Protein AF-A0AAV3YQA4-F1 (afdb_monomer_lite)

InterPro domains:
  IPR012337 Ribonuclease H-like superfamily [SSF53098] (2-49)
  IPR036397 Ribonuclease H superfamily [G3DSA:3.30.420.10] (1-86)

Organism: NCBI:txid259542

Foldseek 3Di:
DLCVVCVVPVVVSVVCVVVVVVCQQQDQDQQQSHRVVCLVFVDHDCDPVNVVVCVVVVPPPDDDPPVVVVVVVNSVVSNVVSVVSSVVSNVVVVVVVCVVPDDPVVVVVVVVVVPD

Radius of gyration: 22.07 Å; chains: 1; bounding box: 61×38×50 Å

Structure (mmCIF, N/CA/C/O backbone):
data_AF-A0AAV3YQA4-F1
#
_entry.id   AF-A0AAV3YQA4-F1
#
loop_
_atom_site.group_PDB
_atom_site.id
_atom_site.type_symbol
_atom_site.label_atom_id
_atom_site.label_alt_id
_atom_site.label_comp_id
_atom_site.label_asym_id
_atom_site.label_entity_id
_atom_site.label_seq_id
_atom_site.pdbx_PDB_ins_code
_atom_site.Cartn_x
_atom_site.Cartn_y
_atom_site.Cartn_z
_atom_site.occupancy
_atom_site.B_iso_or_equiv
_atom_site.auth_seq_id
_atom_site.auth_comp_id
_atom_site.auth_asym_id
_atom_site.auth_atom_id
_atom_site.pdbx_PDB_model_num
ATOM 1 N N . MET A 1 1 ? 0.514 -6.108 -15.689 1.00 77.94 1 MET A N 1
ATOM 2 C CA . MET A 1 1 ? 1.389 -4.950 -15.401 1.00 77.94 1 MET A CA 1
ATOM 3 C C . MET A 1 1 ? 2.731 -5.053 -16.115 1.00 77.94 1 MET A C 1
ATOM 5 O O . MET A 1 1 ? 3.011 -4.178 -16.916 1.00 77.94 1 MET A O 1
ATOM 9 N N . ILE A 1 2 ? 3.492 -6.141 -15.930 1.00 83.44 2 ILE A N 1
ATOM 10 C CA . ILE A 1 2 ? 4.779 -6.374 -16.622 1.00 83.44 2 ILE A CA 1
ATOM 11 C C . ILE A 1 2 ? 4.663 -6.232 -18.141 1.00 83.44 2 ILE A C 1
ATOM 13 O O . ILE A 1 2 ? 5.368 -5.417 -18.707 1.00 83.44 2 ILE A O 1
ATOM 17 N N . ARG A 1 3 ? 3.689 -6.900 -18.776 1.00 81.31 3 ARG A N 1
ATOM 18 C CA . ARG A 1 3 ? 3.442 -6.781 -20.227 1.00 81.31 3 ARG A CA 1
ATOM 19 C C . ARG A 1 3 ? 3.268 -5.336 -20.719 1.00 81.31 3 ARG A C 1
ATOM 21 O O . ARG A 1 3 ? 3.629 -5.041 -21.846 1.00 81.31 3 ARG A O 1
ATOM 28 N N . LYS A 1 4 ? 2.688 -4.451 -19.896 1.00 83.31 4 LYS A N 1
ATOM 29 C CA . LYS A 1 4 ? 2.540 -3.027 -20.243 1.00 83.31 4 LYS A CA 1
ATOM 30 C C . LYS A 1 4 ? 3.859 -2.266 -20.075 1.00 83.31 4 LYS A C 1
ATOM 32 O O . LYS A 1 4 ? 4.141 -1.390 -20.873 1.00 83.31 4 LYS A O 1
ATOM 37 N N . LEU A 1 5 ? 4.648 -2.602 -19.053 1.00 81.19 5 LEU A N 1
ATOM 38 C CA . LEU A 1 5 ? 5.939 -1.965 -18.761 1.00 81.19 5 LEU A CA 1
ATOM 39 C C . LEU A 1 5 ? 7.049 -2.407 -19.723 1.00 81.19 5 LEU A C 1
ATOM 41 O O . LEU A 1 5 ? 7.915 -1.616 -20.059 1.00 81.19 5 LEU A O 1
ATOM 45 N N . SER A 1 6 ? 7.010 -3.653 -20.189 1.00 82.25 6 SER A N 1
ATOM 46 C CA . SER A 1 6 ? 7.985 -4.225 -21.120 1.00 82.25 6 SER A CA 1
ATOM 47 C C . SER A 1 6 ? 7.556 -4.089 -22.586 1.00 82.25 6 SER A C 1
ATOM 49 O O . SER A 1 6 ? 7.984 -4.886 -23.414 1.00 82.25 6 SER A O 1
ATOM 51 N N . HIS A 1 7 ? 6.651 -3.158 -22.907 1.00 82.88 7 HIS A N 1
ATOM 52 C CA . HIS A 1 7 ? 6.128 -2.999 -24.268 1.00 82.88 7 HIS A CA 1
ATOM 53 C C . HIS A 1 7 ? 7.214 -2.533 -25.249 1.00 82.88 7 HIS A C 1
ATOM 55 O O . HIS A 1 7 ? 7.269 -3.019 -26.372 1.00 82.88 7 HIS A O 1
ATOM 61 N N . GLU A 1 8 ? 8.094 -1.629 -24.809 1.00 80.50 8 GLU A N 1
ATOM 62 C CA . GLU A 1 8 ? 9.207 -1.102 -25.614 1.00 80.50 8 GLU A CA 1
ATOM 63 C C . GLU A 1 8 ? 10.401 -2.071 -25.669 1.00 80.50 8 GLU A C 1
ATOM 65 O O . GLU A 1 8 ? 11.026 -2.215 -26.714 1.00 80.50 8 GLU A O 1
ATOM 70 N N . SER A 1 9 ? 10.660 -2.799 -24.574 1.00 81.44 9 SER A N 1
ATOM 71 C CA . SER A 1 9 ? 11.772 -3.756 -24.458 1.00 81.44 9 SER A CA 1
ATOM 72 C C . SER A 1 9 ? 11.309 -5.087 -23.844 1.00 81.44 9 SER A C 1
ATOM 74 O O . SER A 1 9 ? 11.509 -5.326 -22.647 1.00 81.44 9 SER A O 1
ATOM 76 N N . PRO A 1 10 ? 10.682 -5.984 -24.630 1.00 78.56 10 PRO A N 1
ATOM 77 C CA . PRO A 1 10 ? 10.118 -7.233 -24.113 1.00 78.56 10 PRO A CA 1
ATOM 78 C C . PRO A 1 10 ? 11.175 -8.242 -23.642 1.00 78.56 10 PRO A C 1
ATOM 80 O O . PRO A 1 10 ? 10.920 -9.007 -22.713 1.00 78.56 10 PRO A O 1
ATOM 83 N N . THR A 1 11 ? 12.378 -8.218 -24.217 1.00 85.25 11 THR A N 1
ATOM 84 C CA . THR A 1 11 ? 13.529 -9.038 -23.794 1.00 85.25 11 THR A CA 1
ATOM 85 C C . THR A 1 11 ? 14.080 -8.637 -22.424 1.00 85.25 11 THR A C 1
ATOM 87 O O . THR A 1 11 ? 14.622 -9.482 -21.716 1.00 85.25 11 THR A O 1
ATOM 90 N N . GLU A 1 12 ? 13.880 -7.387 -21.996 1.00 86.25 12 GLU A N 1
ATOM 91 C CA . GLU A 1 12 ? 14.359 -6.862 -20.708 1.00 86.25 12 GLU A CA 1
ATOM 92 C C . GLU A 1 12 ? 13.277 -6.845 -19.616 1.00 86.25 12 GLU A C 1
ATOM 94 O O . GLU A 1 12 ? 13.381 -6.113 -18.629 1.00 86.25 12 GLU A O 1
ATOM 99 N N . TRP A 1 13 ? 12.228 -7.665 -19.746 1.00 85.00 13 TRP A N 1
ATOM 100 C CA . TRP A 1 13 ? 11.109 -7.703 -18.795 1.00 85.00 13 TRP A CA 1
ATOM 101 C C . TRP A 1 13 ? 11.555 -7.863 -17.328 1.00 85.00 13 TRP A C 1
ATOM 103 O O . TRP A 1 13 ? 10.953 -7.268 -16.430 1.00 85.00 13 TRP A O 1
ATOM 113 N N . ASN A 1 14 ? 12.648 -8.603 -17.101 1.00 85.19 14 ASN A N 1
ATOM 114 C CA . ASN A 1 14 ? 13.285 -8.829 -15.799 1.00 85.19 14 ASN A CA 1
ATOM 115 C C . ASN A 1 14 ? 13.576 -7.520 -15.050 1.00 85.19 14 ASN A C 1
ATOM 117 O O . ASN A 1 14 ? 13.386 -7.432 -13.836 1.00 85.19 14 ASN A O 1
ATOM 121 N N . ARG A 1 15 ? 13.988 -6.476 -15.777 1.00 85.75 15 ARG A N 1
ATOM 122 C CA . ARG A 1 15 ? 14.357 -5.171 -15.216 1.00 85.75 15 ARG A CA 1
ATOM 123 C C . ARG A 1 15 ? 13.157 -4.425 -14.634 1.00 85.75 15 ARG A C 1
ATOM 125 O O . ARG A 1 15 ? 13.305 -3.645 -13.696 1.00 85.75 15 ARG A O 1
ATOM 132 N N . PHE A 1 16 ? 11.961 -4.696 -15.149 1.00 84.44 16 PHE A N 1
ATOM 133 C CA . PHE A 1 16 ? 10.720 -4.071 -14.695 1.00 84.44 16 PHE A CA 1
ATOM 134 C C . PHE A 1 16 ? 10.053 -4.833 -13.544 1.00 84.44 16 PHE A C 1
ATOM 136 O O . PHE A 1 16 ? 9.136 -4.300 -12.916 1.00 84.44 16 PHE A O 1
ATOM 143 N N . VAL A 1 17 ? 10.510 -6.051 -13.223 1.00 86.62 17 VAL A N 1
ATOM 144 C CA . VAL A 1 17 ? 9.950 -6.873 -12.136 1.00 86.62 17 VAL A CA 1
ATOM 145 C C . VAL A 1 17 ? 9.996 -6.161 -10.780 1.00 86.62 17 VAL A C 1
ATOM 147 O O . VAL A 1 17 ? 8.950 -6.104 -10.128 1.00 86.62 17 VAL A O 1
ATOM 150 N N . PRO A 1 18 ? 11.120 -5.557 -10.343 1.00 84.75 18 PRO A N 1
ATOM 151 C CA . PRO A 1 18 ? 11.168 -4.872 -9.052 1.00 84.75 18 PRO A CA 1
ATOM 152 C C . PRO A 1 18 ? 10.207 -3.680 -8.982 1.00 84.75 18 PRO A C 1
ATOM 154 O O . PRO A 1 18 ? 9.470 -3.538 -8.005 1.00 84.75 18 PRO A O 1
ATOM 157 N N . ALA A 1 19 ? 10.155 -2.865 -10.040 1.00 81.62 19 ALA A N 1
ATOM 158 C CA . ALA A 1 19 ? 9.257 -1.714 -10.127 1.00 81.62 19 ALA A CA 1
ATOM 159 C C . ALA A 1 19 ? 7.784 -2.146 -10.118 1.00 81.62 19 ALA A C 1
ATOM 161 O O . ALA A 1 19 ? 6.952 -1.559 -9.423 1.00 81.62 19 ALA A O 1
ATOM 162 N N . ALA A 1 20 ? 7.464 -3.222 -10.835 1.00 85.31 20 ALA A N 1
ATOM 163 C CA . ALA A 1 20 ? 6.119 -3.762 -10.868 1.00 85.31 20 ALA A CA 1
ATOM 164 C C . ALA A 1 20 ? 5.696 -4.356 -9.519 1.00 85.31 20 ALA A C 1
ATOM 166 O O . ALA A 1 20 ? 4.590 -4.107 -9.045 1.00 85.31 20 ALA A O 1
ATOM 167 N N . LEU A 1 21 ? 6.576 -5.108 -8.862 1.00 86.38 21 LEU A N 1
ATOM 168 C CA . LEU A 1 21 ? 6.308 -5.630 -7.525 1.00 86.38 21 LEU A CA 1
ATOM 169 C C . LEU A 1 21 ? 6.121 -4.504 -6.507 1.00 86.38 21 LEU A C 1
ATOM 171 O O . LEU A 1 21 ? 5.249 -4.601 -5.645 1.00 86.38 21 LEU A O 1
ATOM 175 N N . PHE A 1 22 ? 6.911 -3.434 -6.608 1.00 83.06 22 PHE A N 1
ATOM 176 C CA . PHE A 1 22 ? 6.762 -2.260 -5.755 1.00 83.06 22 PHE A CA 1
ATOM 177 C C . PHE A 1 22 ? 5.394 -1.600 -5.946 1.00 83.06 22 PHE A C 1
ATOM 179 O O . PHE A 1 22 ? 4.667 -1.409 -4.973 1.00 83.06 22 PHE A O 1
ATOM 186 N N . ALA A 1 23 ? 5.005 -1.309 -7.188 1.00 83.50 23 ALA A N 1
ATOM 187 C CA . ALA A 1 23 ? 3.701 -0.719 -7.477 1.00 83.50 23 ALA A CA 1
ATOM 188 C C . ALA A 1 23 ? 2.548 -1.627 -7.015 1.00 83.50 23 ALA A C 1
ATOM 190 O O . ALA A 1 23 ? 1.641 -1.153 -6.336 1.00 83.50 23 ALA A O 1
ATOM 191 N N . TYR A 1 24 ? 2.628 -2.937 -7.268 1.00 85.12 24 TYR A N 1
ATOM 192 C CA . TYR A 1 24 ? 1.614 -3.897 -6.822 1.00 85.12 24 TYR A CA 1
ATOM 193 C C . TYR A 1 24 ? 1.475 -3.936 -5.295 1.00 85.12 24 TYR A C 1
ATOM 195 O O . TYR A 1 24 ? 0.369 -3.927 -4.764 1.00 85.12 24 TYR A O 1
ATOM 203 N N . ARG A 1 25 ? 2.596 -3.942 -4.567 1.00 85.00 25 ARG A N 1
ATOM 204 C CA . ARG A 1 25 ? 2.582 -3.970 -3.098 1.00 85.00 25 ARG A CA 1
ATOM 205 C C . ARG A 1 25 ? 2.064 -2.672 -2.491 1.00 85.00 25 ARG A C 1
ATOM 207 O O . ARG A 1 25 ? 1.540 -2.715 -1.383 1.00 85.00 25 ARG A O 1
ATOM 214 N N . ASN A 1 26 ? 2.189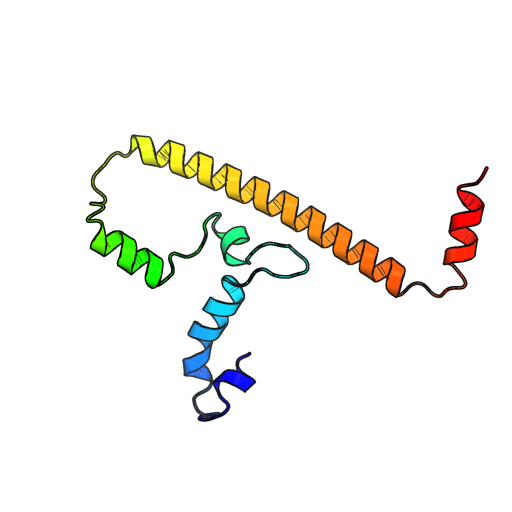 -1.546 -3.185 1.00 80.88 26 ASN A N 1
ATOM 215 C CA . ASN A 1 26 ? 1.784 -0.230 -2.684 1.00 80.88 26 ASN A CA 1
ATOM 216 C C . ASN A 1 26 ? 0.386 0.200 -3.118 1.00 80.88 26 ASN A C 1
ATOM 218 O O . ASN A 1 26 ? -0.195 1.088 -2.498 1.00 80.88 26 ASN A O 1
ATOM 222 N N . GLN A 1 27 ? -0.167 -0.423 -4.153 1.00 83.88 27 GLN A N 1
ATOM 223 C CA . GLN A 1 27 ? -1.516 -0.136 -4.608 1.00 83.88 27 GLN A CA 1
ATOM 224 C C . GLN A 1 27 ? -2.545 -0.750 -3.653 1.00 83.88 27 GLN A C 1
ATOM 226 O O . GLN A 1 27 ? -2.403 -1.888 -3.208 1.00 83.88 27 GLN A O 1
ATOM 231 N N . VAL A 1 28 ? -3.591 0.015 -3.338 1.00 82.75 28 VAL A N 1
ATOM 232 C CA . VAL A 1 28 ? -4.740 -0.483 -2.577 1.00 82.75 28 VAL A CA 1
ATOM 233 C C . VAL A 1 28 ? -5.479 -1.512 -3.424 1.00 82.75 28 VAL A C 1
ATOM 235 O O . VAL A 1 28 ? -5.877 -1.218 -4.552 1.00 82.75 28 VAL A O 1
ATOM 238 N N . HIS A 1 29 ? -5.647 -2.719 -2.891 1.00 83.50 29 HIS A N 1
ATOM 239 C CA . HIS A 1 29 ? -6.385 -3.766 -3.580 1.00 83.50 29 HIS A CA 1
ATOM 240 C C . HIS A 1 29 ? -7.887 -3.606 -3.319 1.00 83.50 29 HIS A C 1
ATOM 242 O O . HIS A 1 29 ? -8.299 -3.395 -2.182 1.00 83.50 29 HIS A O 1
ATOM 248 N N . SER A 1 30 ? -8.720 -3.715 -4.356 1.00 79.38 30 SER A N 1
ATOM 249 C CA . SER A 1 30 ? -10.162 -3.436 -4.263 1.00 79.38 30 SER A CA 1
ATOM 250 C C . SER A 1 30 ? -10.914 -4.388 -3.334 1.00 79.38 30 SER A C 1
ATOM 252 O O . SER A 1 30 ? -11.874 -3.977 -2.698 1.00 79.38 30 SER A O 1
ATOM 254 N N . SER A 1 31 ? -10.471 -5.643 -3.231 1.00 76.06 31 SER A N 1
ATOM 255 C CA . SER A 1 31 ? -11.111 -6.635 -2.358 1.00 76.06 31 SER A CA 1
ATOM 256 C C . SER A 1 31 ? -10.754 -6.480 -0.883 1.00 76.06 31 SER A C 1
ATOM 258 O 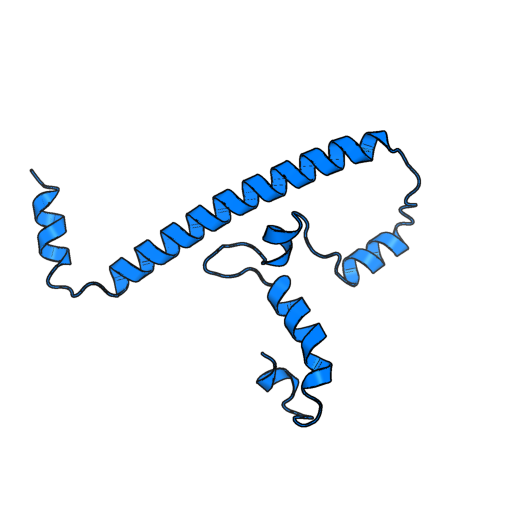O . SER A 1 31 ? -11.529 -6.903 -0.043 1.00 76.06 31 SER A O 1
ATOM 260 N N . THR A 1 32 ? -9.576 -5.937 -0.560 1.00 78.75 32 THR A N 1
ATOM 261 C CA . THR A 1 32 ? -9.127 -5.784 0.833 1.00 78.75 32 THR A CA 1
ATOM 262 C C . THR A 1 32 ? -9.209 -4.340 1.314 1.00 78.75 32 THR A C 1
ATOM 264 O O . THR A 1 32 ? -9.068 -4.088 2.501 1.00 78.75 32 THR A O 1
ATOM 267 N N . GLY A 1 33 ? -9.327 -3.356 0.420 1.00 82.06 33 GLY A N 1
ATOM 268 C CA . GLY A 1 33 ? -9.261 -1.935 0.772 1.00 82.06 33 GLY A CA 1
ATOM 269 C C . GLY A 1 33 ? -7.899 -1.470 1.311 1.00 82.06 33 GLY A C 1
ATOM 270 O O . GLY A 1 33 ? -7.745 -0.295 1.639 1.00 82.06 33 GLY A O 1
ATOM 271 N N . PHE A 1 34 ? -6.884 -2.342 1.351 1.00 80.19 34 PHE A N 1
ATOM 272 C CA . PHE A 1 34 ? -5.535 -2.023 1.827 1.00 80.19 34 PHE A CA 1
ATOM 273 C C . PHE A 1 34 ? -4.460 -2.411 0.816 1.00 80.19 34 PHE A C 1
ATOM 275 O O . PHE A 1 34 ? -4.634 -3.294 -0.026 1.00 80.19 34 PHE A O 1
ATOM 282 N N . SER A 1 35 ? -3.308 -1.751 0.928 1.00 85.50 35 SER A N 1
ATOM 283 C CA . SER A 1 35 ? -2.098 -2.148 0.212 1.00 85.50 35 SER A CA 1
ATOM 284 C C . SER A 1 35 ? -1.515 -3.432 0.829 1.00 85.50 35 SER A C 1
ATOM 286 O O . SER A 1 35 ? -1.438 -3.536 2.058 1.00 85.50 35 SER A O 1
ATOM 288 N N . PRO A 1 36 ? -1.040 -4.394 0.016 1.00 84.88 36 PRO A N 1
ATOM 289 C CA . PRO A 1 36 ? -0.360 -5.586 0.524 1.00 84.88 36 PRO A CA 1
ATOM 290 C C . PRO A 1 36 ? 0.829 -5.271 1.444 1.00 84.88 36 PRO A C 1
ATOM 292 O O . PRO A 1 36 ? 1.043 -5.960 2.438 1.00 84.88 36 PRO A O 1
ATOM 295 N N . LEU A 1 37 ? 1.590 -4.208 1.150 1.00 83.69 37 LEU A N 1
ATOM 296 C CA . LEU A 1 37 ? 2.700 -3.771 1.999 1.00 83.69 37 LEU A CA 1
ATOM 297 C C . LEU A 1 37 ? 2.215 -3.324 3.380 1.00 83.69 37 LEU A C 1
ATOM 299 O O . LEU A 1 37 ? 2.831 -3.660 4.390 1.00 83.69 37 LEU A O 1
ATOM 303 N N . PHE A 1 38 ? 1.101 -2.594 3.423 1.00 82.19 38 PHE A N 1
ATOM 304 C CA . PHE A 1 38 ? 0.506 -2.157 4.679 1.00 82.19 38 PHE A CA 1
ATOM 305 C C . PHE A 1 38 ? 0.049 -3.346 5.533 1.00 82.19 38 PHE A C 1
ATOM 307 O O . PHE A 1 38 ? 0.265 -3.340 6.741 1.00 82.19 38 PHE A O 1
ATOM 314 N N . LEU A 1 39 ? -0.507 -4.393 4.920 1.00 82.25 39 LEU A N 1
ATOM 315 C CA . LEU A 1 39 ? -0.919 -5.600 5.645 1.00 82.25 39 LEU A CA 1
ATOM 316 C C . LEU A 1 39 ? 0.265 -6.397 6.206 1.00 82.25 39 LEU A C 1
ATOM 318 O O . LEU A 1 39 ? 0.154 -6.961 7.288 1.00 82.25 39 LEU A O 1
ATOM 322 N N . LEU A 1 40 ? 1.399 -6.420 5.500 1.00 80.75 40 LEU A N 1
ATOM 323 C CA . LEU A 1 40 ? 2.600 -7.137 5.939 1.00 80.75 40 LEU A CA 1
ATOM 324 C C . LEU A 1 40 ? 3.395 -6.376 7.002 1.00 80.75 40 LEU A C 1
ATOM 326 O O . LEU A 1 40 ? 3.897 -6.975 7.948 1.00 80.75 40 LEU A O 1
ATOM 330 N N . PHE A 1 41 ? 3.546 -5.063 6.827 1.00 79.50 41 PHE A N 1
ATOM 331 C CA . PHE A 1 41 ? 4.495 -4.271 7.609 1.00 79.50 41 PHE A CA 1
ATOM 332 C C . PHE A 1 41 ? 3.843 -3.196 8.475 1.00 79.50 41 PHE A C 1
ATOM 334 O O . PHE A 1 41 ? 4.557 -2.522 9.210 1.00 79.50 41 PHE A O 1
ATOM 341 N N . GLY A 1 42 ? 2.530 -2.973 8.374 1.00 74.62 42 GLY A N 1
ATOM 342 C CA . GLY A 1 42 ? 1.800 -2.004 9.205 1.00 74.62 42 GLY A CA 1
ATOM 343 C C . GLY A 1 42 ? 2.036 -0.539 8.891 1.00 74.62 42 GLY A C 1
ATOM 344 O O . GLY A 1 42 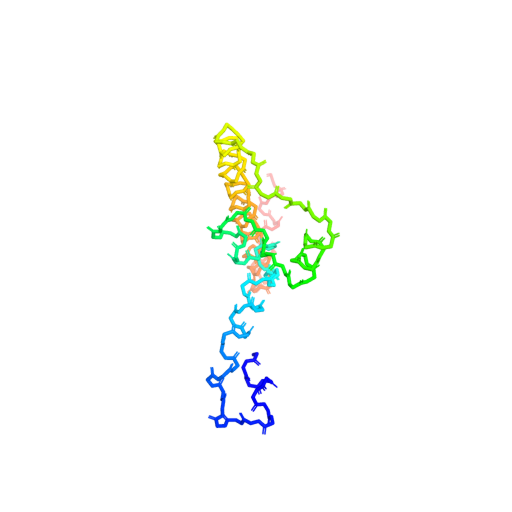? 1.498 0.341 9.562 1.00 74.62 42 GLY A O 1
ATOM 345 N N . ARG A 1 43 ? 2.872 -0.263 7.894 1.00 76.00 43 ARG A N 1
ATOM 346 C CA . ARG A 1 43 ? 3.280 1.081 7.503 1.00 76.00 43 ARG A CA 1
ATOM 347 C C . ARG A 1 43 ? 3.123 1.257 6.008 1.00 76.00 43 ARG A C 1
ATOM 349 O O . ARG A 1 43 ? 3.349 0.330 5.232 1.00 76.00 43 ARG A O 1
ATOM 356 N N . ALA A 1 44 ? 2.768 2.473 5.617 1.00 71.19 44 ALA A N 1
ATOM 357 C C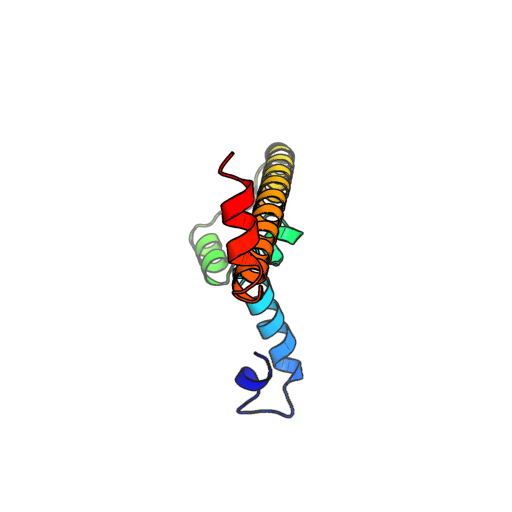A . ALA A 1 44 ? 2.876 2.873 4.229 1.00 71.19 44 ALA A CA 1
ATOM 358 C C . ALA A 1 44 ? 4.361 2.863 3.804 1.00 71.19 44 ALA A C 1
ATOM 360 O O . ALA A 1 44 ? 5.236 3.177 4.624 1.00 71.19 44 ALA A O 1
ATOM 361 N N . PRO A 1 45 ? 4.664 2.506 2.544 1.00 68.38 45 PRO A N 1
ATOM 362 C CA . PRO A 1 45 ? 6.007 2.688 1.991 1.00 68.38 45 PRO A CA 1
ATOM 363 C C . PRO A 1 45 ? 6.424 4.158 2.125 1.00 68.38 45 PRO A C 1
ATOM 365 O O . PRO A 1 45 ? 5.628 5.054 1.842 1.00 68.38 45 PRO A O 1
ATOM 368 N N . ARG A 1 46 ? 7.687 4.431 2.471 1.00 69.62 46 ARG A N 1
ATOM 369 C CA . ARG A 1 46 ? 8.229 5.769 2.211 1.00 69.62 46 ARG A CA 1
ATOM 370 C C . ARG A 1 46 ? 8.474 5.886 0.714 1.00 69.62 46 ARG A C 1
ATOM 372 O O . ARG A 1 46 ? 9.357 5.226 0.173 1.00 69.62 46 ARG A O 1
ATOM 379 N N . GLY A 1 47 ? 7.646 6.681 0.047 1.00 68.94 47 GLY A N 1
ATOM 380 C CA . GLY A 1 47 ? 7.835 6.991 -1.365 1.00 68.94 47 GLY A CA 1
ATOM 381 C C . GLY A 1 47 ? 9.012 7.951 -1.581 1.00 68.94 47 GLY A C 1
ATOM 382 O O . GLY A 1 47 ? 9.408 8.647 -0.642 1.00 68.94 47 GLY A O 1
ATOM 383 N N . PRO A 1 48 ? 9.523 8.073 -2.819 1.00 72.62 48 PRO A N 1
ATOM 384 C CA . PRO A 1 48 ? 10.609 9.001 -3.152 1.00 72.62 48 PRO A CA 1
ATOM 385 C C . PRO A 1 48 ? 10.327 10.442 -2.703 1.00 72.62 48 PRO A C 1
ATOM 387 O O . PRO A 1 48 ? 11.187 11.094 -2.127 1.00 72.62 48 PRO A O 1
ATOM 390 N N . MET A 1 49 ? 9.083 10.909 -2.863 1.00 72.88 49 MET A N 1
ATOM 391 C CA . MET A 1 49 ? 8.651 12.246 -2.427 1.00 72.88 49 MET A CA 1
ATOM 392 C C . MET A 1 49 ? 8.661 12.430 -0.908 1.00 72.88 49 MET A C 1
ATOM 394 O O . MET A 1 49 ? 8.867 13.533 -0.412 1.00 72.88 49 MET A O 1
ATOM 398 N N . GLN A 1 50 ? 8.411 11.359 -0.160 1.00 70.62 50 GLN A N 1
ATOM 399 C CA . GLN A 1 50 ? 8.402 11.395 1.297 1.00 70.62 50 GLN A CA 1
ATOM 400 C C . GLN A 1 50 ? 9.832 11.408 1.836 1.00 70.62 50 GLN A C 1
ATOM 402 O O . GLN A 1 50 ? 10.125 12.175 2.741 1.00 70.62 50 GLN A O 1
ATOM 407 N N . ILE A 1 51 ? 10.729 10.643 1.204 1.00 72.88 51 ILE A N 1
ATOM 408 C CA . ILE A 1 51 ? 12.170 10.691 1.475 1.00 72.88 51 ILE A CA 1
ATOM 409 C C . ILE A 1 51 ? 12.715 12.088 1.172 1.00 72.88 51 ILE A C 1
ATOM 411 O O . ILE A 1 51 ? 13.398 12.665 2.009 1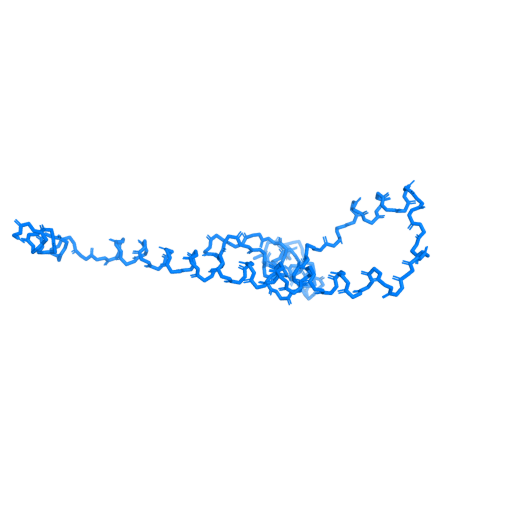.00 72.88 51 ILE A O 1
ATOM 415 N N . LEU A 1 52 ? 12.367 12.658 0.014 1.00 73.88 52 LEU A N 1
ATOM 416 C CA . LEU A 1 52 ? 12.788 14.008 -0.354 1.00 73.88 52 LEU A CA 1
ATOM 417 C C . LEU A 1 52 ? 12.315 15.033 0.683 1.00 73.88 52 LEU A C 1
ATOM 419 O O . LEU A 1 52 ? 13.107 15.844 1.143 1.00 73.88 52 LEU A O 1
ATOM 423 N N . ARG A 1 53 ? 11.051 14.953 1.112 1.00 75.56 53 ARG A N 1
ATOM 424 C CA . ARG A 1 53 ? 10.509 15.804 2.178 1.00 75.56 53 ARG A CA 1
ATOM 425 C C . ARG A 1 53 ? 11.282 15.651 3.490 1.00 75.56 53 ARG A C 1
ATOM 427 O O . ARG A 1 53 ? 11.588 16.656 4.116 1.00 75.56 53 ARG A O 1
ATOM 434 N N . ASP A 1 54 ? 11.579 14.424 3.905 1.00 71.44 54 ASP A N 1
ATOM 435 C CA . ASP A 1 54 ? 12.286 14.156 5.161 1.00 71.44 54 ASP A CA 1
ATOM 436 C C . ASP A 1 54 ? 13.719 14.726 5.132 1.00 71.44 54 ASP A C 1
ATOM 438 O O . ASP A 1 54 ? 14.155 15.310 6.122 1.00 71.44 54 ASP A O 1
ATOM 442 N N . ILE A 1 55 ? 14.407 14.626 3.983 1.00 74.88 55 ILE A N 1
ATOM 443 C CA . ILE A 1 55 ? 15.729 15.235 3.746 1.00 74.88 55 ILE A CA 1
ATOM 444 C C . ILE A 1 55 ? 15.631 16.765 3.776 1.00 74.88 55 ILE A C 1
ATOM 446 O O . ILE A 1 55 ? 16.409 17.420 4.460 1.00 74.88 55 ILE A O 1
ATOM 450 N N . PHE A 1 56 ? 14.652 17.343 3.075 1.00 77.38 56 PHE A N 1
ATOM 451 C CA . PHE A 1 56 ? 14.444 18.795 3.038 1.00 77.38 56 PHE A CA 1
ATOM 452 C C . PHE A 1 56 ? 14.109 19.391 4.411 1.00 77.38 56 PHE A C 1
ATOM 454 O O . PHE A 1 56 ? 14.410 20.554 4.661 1.00 77.38 56 PHE A O 1
ATOM 461 N N . LEU A 1 57 ? 13.471 18.617 5.290 1.00 79.38 57 LEU A N 1
ATOM 462 C CA . LEU A 1 57 ? 13.058 19.066 6.617 1.00 79.38 57 LEU A CA 1
ATOM 463 C C . LEU A 1 57 ? 14.112 18.823 7.710 1.00 79.38 57 LEU A C 1
ATOM 465 O O . LEU A 1 57 ? 13.798 19.103 8.865 1.00 79.38 57 LEU A O 1
ATOM 469 N N . ASN A 1 58 ? 15.308 18.301 7.385 1.00 63.44 58 ASN A N 1
ATOM 470 C CA . ASN A 1 58 ? 16.366 17.954 8.354 1.00 63.44 58 ASN A CA 1
ATOM 471 C C . ASN A 1 58 ? 15.807 17.269 9.611 1.00 63.44 58 ASN A C 1
ATOM 473 O O . ASN A 1 58 ? 16.119 17.626 10.746 1.00 63.44 58 ASN A O 1
ATOM 477 N N . LYS A 1 59 ? 14.921 16.284 9.420 1.00 62.53 59 LYS A N 1
ATOM 478 C CA . LYS A 1 59 ? 14.505 15.430 10.533 1.00 62.53 59 LYS A CA 1
ATOM 479 C C . LYS A 1 59 ? 15.647 14.473 10.845 1.00 62.53 59 LYS A C 1
ATOM 481 O O . LYS A 1 59 ? 15.667 13.348 10.349 1.00 62.53 59 LYS A O 1
ATOM 486 N N . ASP A 1 60 ? 16.589 14.940 11.653 1.00 55.41 60 ASP A N 1
ATOM 487 C CA . ASP A 1 60 ? 17.636 14.104 12.217 1.00 55.41 60 ASP A CA 1
ATOM 488 C C . ASP A 1 60 ? 16.993 12.954 13.003 1.00 55.41 60 ASP A C 1
ATOM 490 O O . ASP A 1 60 ? 16.177 13.148 13.906 1.00 55.41 60 ASP A O 1
ATOM 494 N N . PHE A 1 61 ? 17.345 11.722 12.632 1.00 55.59 61 PHE A N 1
ATOM 495 C CA . PHE A 1 61 ? 16.916 10.487 13.296 1.00 55.59 61 PHE A CA 1
ATOM 496 C C . PHE A 1 61 ? 17.663 10.269 14.624 1.00 55.59 61 PHE A C 1
ATOM 498 O O . PHE A 1 61 ? 18.086 9.155 14.931 1.00 55.59 61 PHE A O 1
ATOM 505 N N . SER A 1 62 ? 17.858 11.321 15.414 1.00 52.09 62 SER A N 1
ATOM 506 C CA . SER A 1 62 ? 18.519 11.261 16.715 1.00 52.09 62 SER A CA 1
ATOM 507 C C . SER A 1 62 ? 17.487 11.467 17.820 1.00 52.09 62 SER A C 1
ATOM 509 O O . SER A 1 62 ? 17.149 12.600 18.152 1.00 52.09 62 SER A O 1
ATOM 511 N N . GLY A 1 63 ? 16.967 10.377 18.387 1.00 47.06 63 GLY A N 1
ATOM 512 C 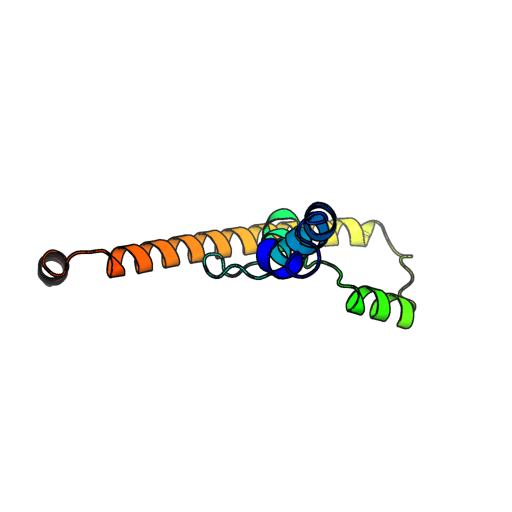CA . GLY A 1 63 ? 16.094 10.476 19.555 1.00 47.06 63 GLY A CA 1
ATOM 513 C C . GLY A 1 63 ? 15.360 9.190 19.920 1.00 47.06 63 GLY A C 1
ATOM 514 O O . GLY A 1 63 ? 14.303 8.900 19.375 1.00 47.06 63 GLY A O 1
ATOM 515 N N . GLU A 1 64 ? 15.906 8.497 20.920 1.00 46.38 64 GLU A N 1
ATOM 516 C CA . GLU A 1 64 ? 15.168 7.785 21.973 1.00 46.38 64 GLU A CA 1
ATOM 517 C C . GLU A 1 64 ? 14.550 6.403 21.691 1.00 46.38 64 GLU A C 1
ATOM 519 O O . GLU A 1 64 ? 13.430 6.213 21.221 1.00 46.38 64 GLU A O 1
ATOM 524 N N . THR A 1 65 ? 15.246 5.404 22.221 1.00 51.28 65 THR A N 1
ATOM 525 C CA . THR A 1 65 ? 14.828 4.015 22.451 1.00 51.28 65 THR A CA 1
ATOM 526 C C . THR A 1 65 ? 13.485 3.876 23.202 1.00 51.28 65 THR A C 1
ATOM 528 O O . THR A 1 65 ? 12.819 2.850 23.085 1.00 51.28 65 THR A O 1
ATOM 531 N N . ALA A 1 66 ? 13.029 4.903 23.935 1.00 49.75 66 ALA A N 1
ATOM 532 C CA . ALA A 1 66 ? 11.702 4.941 24.564 1.00 49.75 66 ALA A CA 1
ATOM 533 C C . ALA A 1 66 ? 10.565 5.188 23.547 1.00 49.75 66 ALA A C 1
ATOM 535 O O . ALA A 1 66 ? 9.515 4.541 23.620 1.00 49.75 66 ALA A O 1
ATOM 536 N N . PHE A 1 67 ? 10.796 6.031 22.531 1.00 54.66 67 PHE A N 1
ATOM 537 C CA . PHE A 1 67 ? 9.882 6.183 21.392 1.00 54.66 67 PHE A CA 1
ATOM 538 C C . PHE A 1 67 ? 9.798 4.901 20.561 1.00 54.66 67 PHE A C 1
ATOM 540 O O . PHE A 1 67 ? 8.757 4.617 19.970 1.00 54.66 67 PHE A O 1
ATOM 547 N N . GLN A 1 68 ? 10.856 4.086 20.556 1.00 58.72 68 GLN A N 1
ATOM 548 C CA . GLN A 1 68 ? 10.895 2.834 19.807 1.00 58.72 68 GLN A CA 1
ATOM 549 C C . GLN A 1 68 ? 9.854 1.815 20.303 1.00 58.72 68 GLN A C 1
ATOM 551 O O . GLN A 1 68 ? 9.190 1.194 19.475 1.00 58.72 68 GLN A O 1
ATOM 556 N N . TYR A 1 69 ? 9.647 1.660 21.618 1.00 62.09 69 TYR A N 1
ATOM 557 C CA . TYR A 1 69 ? 8.650 0.710 22.144 1.00 62.09 69 TYR A CA 1
ATOM 558 C C . TYR A 1 69 ? 7.213 1.165 21.862 1.00 62.09 69 TYR A C 1
ATOM 560 O O . TYR A 1 69 ? 6.401 0.381 21.365 1.00 62.09 69 TYR A O 1
ATOM 568 N N . HIS A 1 70 ? 6.904 2.446 22.101 1.00 67.25 70 HIS A N 1
ATOM 569 C CA . HIS A 1 70 ? 5.598 3.004 21.743 1.00 67.25 70 HIS A CA 1
ATOM 570 C C . HIS A 1 70 ? 5.352 2.882 20.231 1.00 67.25 70 HIS A C 1
ATOM 572 O O . HIS A 1 70 ? 4.255 2.505 19.812 1.00 67.25 70 HIS A O 1
ATOM 578 N N . TYR A 1 71 ? 6.364 3.150 19.406 1.00 70.50 71 TYR A N 1
ATOM 579 C CA . TYR A 1 71 ? 6.274 3.002 17.957 1.00 70.50 71 TYR A CA 1
ATOM 580 C C . TYR A 1 71 ? 5.977 1.556 17.542 1.00 70.50 71 TYR A C 1
ATOM 582 O O . TYR A 1 71 ? 5.098 1.329 16.713 1.00 70.50 71 TYR A O 1
ATOM 590 N N . VAL A 1 72 ? 6.655 0.572 18.142 1.00 73.12 72 VAL A N 1
ATOM 591 C CA . VAL A 1 72 ? 6.404 -0.854 17.875 1.00 73.12 72 VAL A CA 1
ATOM 592 C C . VAL A 1 72 ? 4.979 -1.248 18.273 1.00 73.12 72 VAL A C 1
ATOM 594 O O . VAL A 1 72 ? 4.308 -1.943 17.510 1.00 73.12 72 VAL A O 1
ATOM 597 N N . MET A 1 73 ? 4.480 -0.772 19.417 1.00 77.94 73 MET A N 1
ATOM 598 C CA . MET A 1 73 ? 3.107 -1.050 19.860 1.00 77.94 73 MET A CA 1
ATOM 599 C C . MET A 1 73 ? 2.050 -0.394 18.964 1.00 77.94 73 MET A C 1
ATOM 601 O O . MET A 1 73 ? 1.057 -1.030 18.607 1.00 77.94 73 MET A O 1
ATOM 605 N N . ASP A 1 74 ? 2.267 0.853 18.549 1.00 78.62 74 ASP A N 1
ATOM 606 C CA . ASP A 1 74 ? 1.398 1.549 17.595 1.00 78.62 74 ASP A CA 1
ATOM 607 C C . ASP A 1 74 ? 1.405 0.847 16.226 1.00 78.62 74 ASP A C 1
ATOM 609 O O . ASP A 1 74 ? 0.347 0.599 15.644 1.00 78.62 74 ASP A O 1
ATOM 613 N N . LEU A 1 75 ? 2.577 0.416 15.750 1.00 75.88 75 LEU A N 1
ATOM 614 C CA . LEU A 1 75 ? 2.704 -0.365 14.521 1.00 75.88 75 LEU A CA 1
ATOM 615 C C . LEU A 1 75 ? 1.929 -1.684 14.609 1.00 75.88 75 LEU A C 1
ATOM 617 O O . LEU A 1 75 ? 1.142 -1.998 13.716 1.00 75.88 75 LEU A O 1
ATOM 621 N N . HIS A 1 76 ? 2.097 -2.426 15.704 1.00 75.62 76 HIS A N 1
ATOM 622 C CA . HIS A 1 76 ? 1.377 -3.674 15.956 1.00 75.62 76 HIS A CA 1
ATOM 623 C C . HIS A 1 76 ? -0.143 -3.471 15.956 1.00 75.62 76 HIS A C 1
ATOM 625 O O . HIS A 1 76 ? -0.883 -4.226 15.317 1.00 75.62 76 HIS A O 1
ATOM 631 N N . ASN A 1 77 ? -0.622 -2.411 16.610 1.00 83.62 77 ASN A N 1
ATOM 632 C CA . ASN A 1 77 ? -2.042 -2.063 16.629 1.00 83.62 77 ASN A CA 1
ATOM 633 C C . ASN A 1 77 ? -2.569 -1.694 15.235 1.00 83.62 77 ASN A C 1
ATOM 635 O O . ASN A 1 77 ? -3.667 -2.122 14.864 1.00 83.62 77 ASN A O 1
ATOM 639 N N . ARG A 1 78 ? -1.787 -0.958 14.435 1.00 80.62 78 ARG A N 1
ATOM 640 C CA . ARG A 1 78 ? -2.138 -0.612 13.047 1.00 80.62 78 ARG A CA 1
ATOM 641 C C . ARG A 1 78 ? -2.218 -1.842 12.151 1.00 80.62 78 ARG A C 1
ATOM 643 O O . ARG A 1 78 ? -3.196 -1.957 11.414 1.00 80.62 78 ARG A O 1
ATOM 650 N N . ILE A 1 79 ? -1.269 -2.777 12.261 1.00 77.38 79 ILE A N 1
ATOM 651 C CA . ILE A 1 79 ? -1.307 -4.064 11.539 1.00 77.38 79 ILE A CA 1
ATOM 652 C C . ILE A 1 79 ? -2.576 -4.819 11.906 1.00 77.38 79 ILE A C 1
ATOM 654 O O . ILE A 1 79 ? -3.351 -5.196 11.031 1.00 77.38 79 ILE A O 1
ATOM 658 N N . ARG A 1 80 ? -2.825 -5.000 13.207 1.00 82.62 80 ARG A N 1
ATOM 659 C CA . ARG A 1 80 ? -3.985 -5.750 13.696 1.00 82.62 80 ARG A CA 1
ATOM 660 C C . ARG A 1 80 ? -5.302 -5.136 13.223 1.00 82.62 80 ARG A C 1
ATOM 662 O O . ARG A 1 80 ? -6.203 -5.868 12.819 1.00 82.62 80 ARG A O 1
ATOM 669 N N . LYS A 1 81 ? -5.420 -3.805 13.260 1.00 86.56 81 LYS A N 1
ATOM 670 C CA . LYS A 1 81 ? -6.601 -3.090 12.762 1.00 86.56 81 LYS A CA 1
ATOM 671 C C . LYS A 1 81 ? -6.750 -3.245 11.248 1.00 86.56 81 LYS A C 1
ATOM 673 O O . LYS A 1 81 ? -7.838 -3.573 10.788 1.00 86.56 81 LYS A O 1
ATOM 678 N N . GLY A 1 82 ? -5.669 -3.048 10.493 1.00 81.44 82 GLY A N 1
ATOM 679 C CA . GLY A 1 82 ? -5.656 -3.216 9.039 1.00 81.44 82 GLY A CA 1
ATOM 680 C C . GLY A 1 82 ? -6.041 -4.628 8.610 1.00 81.44 82 GLY A C 1
ATOM 681 O O . GLY A 1 82 ? -6.828 -4.790 7.687 1.00 81.44 82 GLY A O 1
ATOM 682 N N . TRP A 1 83 ? -5.555 -5.646 9.321 1.00 78.50 83 TRP A N 1
ATOM 683 C CA . TRP A 1 83 ? -5.878 -7.040 9.033 1.00 78.50 83 TRP A CA 1
ATOM 684 C C . TRP A 1 83 ? -7.357 -7.362 9.256 1.00 78.50 83 TRP A C 1
ATOM 686 O O . TRP A 1 83 ? -7.970 -7.976 8.389 1.00 78.50 83 TRP A O 1
ATOM 696 N N . ARG A 1 84 ? -7.955 -6.886 10.359 1.00 86.25 84 ARG A N 1
ATOM 697 C CA . ARG A 1 84 ? -9.403 -7.032 10.603 1.00 86.25 84 ARG A CA 1
ATOM 698 C C . ARG A 1 84 ? -10.224 -6.403 9.479 1.00 86.25 84 ARG A C 1
ATOM 700 O O . ARG A 1 84 ? -11.047 -7.075 8.879 1.00 86.25 84 ARG A O 1
ATOM 707 N N . LEU A 1 85 ? -9.917 -5.156 9.127 1.00 85.88 85 LEU A N 1
ATOM 708 C CA . LEU A 1 85 ? -10.622 -4.444 8.059 1.00 85.88 85 LEU A CA 1
ATOM 709 C C . LEU A 1 85 ? -10.420 -5.107 6.680 1.00 85.88 85 LEU A C 1
ATOM 711 O O . LEU A 1 85 ? -11.333 -5.127 5.857 1.00 85.88 85 LEU A O 1
ATOM 715 N N . ALA A 1 86 ? -9.241 -5.678 6.417 1.00 82.38 86 ALA A N 1
ATOM 716 C CA . ALA A 1 86 ? -8.989 -6.457 5.206 1.00 82.38 86 ALA A CA 1
ATOM 717 C C . ALA A 1 86 ? -9.797 -7.760 5.173 1.00 82.38 86 ALA A C 1
ATOM 719 O O . ALA A 1 86 ? -10.252 -8.176 4.113 1.00 82.38 86 ALA A O 1
ATOM 720 N N . GLN A 1 87 ? -9.973 -8.415 6.320 1.00 84.38 87 GLN A N 1
ATOM 721 C CA . GLN A 1 87 ? -10.788 -9.619 6.428 1.00 84.38 87 GLN A CA 1
ATOM 722 C C . GLN A 1 87 ? -12.277 -9.308 6.231 1.00 84.38 87 GLN A C 1
ATOM 724 O O . GLN A 1 87 ? -12.951 -10.045 5.511 1.00 84.38 87 GLN A O 1
ATOM 729 N N . ASP A 1 88 ? -12.757 -8.205 6.808 1.00 87.06 88 ASP A N 1
ATOM 730 C CA . ASP A 1 88 ? -14.137 -7.738 6.648 1.00 87.06 88 ASP A CA 1
ATOM 731 C C . ASP A 1 88 ? -14.423 -7.381 5.182 1.00 87.06 88 ASP A C 1
ATOM 733 O O . ASP A 1 88 ? -15.348 -7.916 4.585 1.00 87.06 88 ASP A O 1
ATOM 737 N N . SER A 1 89 ? -13.554 -6.596 4.541 1.00 83.69 89 SER A N 1
ATOM 738 C CA . SER A 1 89 ? -13.709 -6.254 3.116 1.00 83.69 89 SER A CA 1
ATOM 739 C C . SER A 1 89 ? -13.621 -7.464 2.180 1.00 83.69 89 SER A C 1
ATOM 741 O O . SER A 1 89 ? -14.367 -7.534 1.201 1.00 83.69 89 SER A O 1
ATOM 743 N N . VAL A 1 90 ? -12.773 -8.457 2.480 1.00 84.25 90 VAL A N 1
ATOM 744 C CA . VAL A 1 90 ? -12.754 -9.714 1.716 1.00 84.25 90 VAL A CA 1
ATOM 745 C C . VAL A 1 90 ? -14.078 -10.446 1.874 1.00 84.25 90 VAL A C 1
ATOM 747 O O . VAL A 1 90 ? -14.628 -10.897 0.868 1.00 84.25 90 VAL A O 1
ATOM 750 N N . ARG A 1 91 ? -14.604 -10.542 3.098 1.00 84.38 91 ARG A N 1
ATOM 751 C CA . ARG A 1 91 ? -15.903 -11.163 3.367 1.00 84.38 91 ARG A CA 1
ATOM 752 C C . ARG A 1 91 ? -17.019 -10.459 2.594 1.00 84.38 91 ARG A C 1
ATOM 754 O O . ARG A 1 91 ? -17.723 -11.130 1.842 1.00 84.38 91 ARG A O 1
ATOM 761 N N . ASP A 1 92 ? -17.090 -9.135 2.675 1.00 85.69 92 ASP A N 1
ATOM 762 C CA . ASP A 1 92 ? -18.072 -8.331 1.945 1.00 85.69 92 ASP A CA 1
ATOM 763 C C . ASP A 1 92 ? -17.941 -8.546 0.428 1.00 85.69 92 ASP A C 1
ATOM 765 O O . ASP A 1 92 ? -18.926 -8.775 -0.270 1.00 85.69 92 ASP A O 1
ATOM 769 N N . SER A 1 93 ? -16.712 -8.570 -0.102 1.00 81.44 93 SER A N 1
ATOM 770 C CA . SER A 1 93 ? -16.473 -8.796 -1.534 1.00 81.44 93 SER A CA 1
ATOM 771 C C . SER A 1 93 ? -16.898 -10.194 -2.009 1.00 81.44 93 SER A C 1
ATOM 773 O O . SER A 1 93 ? -17.317 -10.359 -3.163 1.00 81.44 93 SER A O 1
ATOM 775 N N . VAL A 1 94 ? -16.805 -11.203 -1.135 1.00 82.81 94 VAL A N 1
ATOM 776 C CA . VAL A 1 94 ? -17.262 -12.573 -1.400 1.00 82.81 94 VAL A CA 1
ATOM 777 C C . VAL A 1 94 ? -18.782 -12.634 -1.378 1.00 82.81 94 VAL A C 1
ATOM 779 O O . VAL A 1 94 ? -19.356 -13.221 -2.296 1.00 82.81 94 VAL A O 1
ATOM 782 N N . ASP A 1 95 ? -19.431 -12.013 -0.395 1.00 82.44 95 ASP A N 1
ATOM 783 C CA . ASP A 1 95 ? -20.893 -11.965 -0.294 1.00 82.44 95 ASP A CA 1
ATOM 784 C C . ASP A 1 95 ? -21.495 -11.244 -1.511 1.00 82.44 95 ASP A C 1
ATOM 786 O O . ASP A 1 95 ? -22.361 -11.787 -2.201 1.00 82.44 95 ASP A O 1
ATOM 790 N N . GLU A 1 96 ? -20.921 -10.105 -1.890 1.00 81.31 96 GLU A N 1
ATOM 791 C CA . GLU A 1 96 ? -21.253 -9.376 -3.118 1.00 81.31 96 GLU A CA 1
ATOM 792 C C . GLU A 1 96 ? -21.072 -10.224 -4.387 1.00 81.31 96 GLU A C 1
ATOM 794 O O . GLU A 1 96 ? -21.875 -10.183 -5.325 1.00 81.31 96 GLU A O 1
ATOM 799 N N . SER A 1 97 ? -20.004 -11.020 -4.443 1.00 77.56 97 SER A N 1
ATOM 800 C CA . SER A 1 97 ? -19.751 -11.902 -5.583 1.00 77.56 97 SER A CA 1
ATOM 801 C C . SER A 1 97 ? -20.711 -13.090 -5.618 1.00 77.56 97 SER A C 1
ATOM 803 O O . SER A 1 97 ? -21.119 -13.482 -6.712 1.00 77.56 97 SER A O 1
ATOM 805 N N . ARG A 1 98 ? -21.123 -13.630 -4.463 1.00 74.62 98 ARG A N 1
ATOM 806 C CA . ARG A 1 98 ? -22.157 -14.674 -4.366 1.00 74.62 98 ARG A CA 1
ATOM 807 C C . ARG A 1 98 ? -23.494 -14.156 -4.879 1.00 74.62 98 ARG A C 1
ATOM 809 O O . ARG A 1 98 ? -24.055 -14.771 -5.780 1.00 74.62 98 ARG A O 1
ATOM 816 N N . LEU A 1 99 ? -23.939 -12.991 -4.408 1.00 77.94 99 LEU A N 1
ATOM 817 C CA . LEU A 1 99 ? -25.189 -12.365 -4.855 1.00 77.94 99 LEU A CA 1
ATOM 818 C C . LEU A 1 99 ? -25.219 -12.130 -6.374 1.00 77.94 99 LEU A C 1
ATOM 820 O O . LEU A 1 99 ? -26.256 -12.321 -7.007 1.00 77.94 99 LEU A O 1
ATOM 824 N N . ARG A 1 100 ? -24.079 -11.770 -6.980 1.00 71.75 100 ARG A N 1
ATOM 825 C CA . ARG A 1 100 ? -23.964 -11.600 -8.440 1.00 71.75 100 ARG A CA 1
ATOM 826 C C . ARG A 1 100 ? -24.030 -12.908 -9.236 1.00 71.75 100 ARG A C 1
ATOM 828 O O . ARG A 1 100 ? -24.494 -12.878 -10.373 1.00 71.75 100 ARG A O 1
ATOM 835 N N . HIS A 1 101 ? -23.547 -14.021 -8.682 1.00 71.12 101 HIS A N 1
ATOM 836 C CA . HIS A 1 101 ? -23.468 -15.310 -9.385 1.00 71.12 101 HIS A CA 1
ATOM 837 C C . HIS A 1 101 ? -24.602 -16.280 -9.020 1.00 71.12 101 HIS A C 1
ATOM 839 O O . HIS A 1 101 ? -24.698 -17.353 -9.621 1.00 71.12 101 HIS A O 1
ATOM 845 N N . GLU A 1 102 ? -25.482 -15.932 -8.075 1.00 71.44 102 GLU A N 1
ATOM 846 C CA . GLU A 1 102 ? -26.672 -16.734 -7.805 1.00 71.44 102 GLU A CA 1
ATOM 847 C C . GLU A 1 102 ? -27.688 -16.642 -8.958 1.00 71.44 102 GLU A C 1
ATOM 849 O O . GLU A 1 102 ? -28.081 -15.549 -9.380 1.00 71.44 102 GLU A O 1
ATOM 854 N N . PRO A 1 103 ? -28.173 -17.785 -9.480 1.00 68.88 103 PRO A N 1
ATOM 855 C CA . PRO A 1 103 ? -29.216 -17.776 -10.492 1.00 68.88 103 PRO A CA 1
ATOM 856 C C . PRO A 1 103 ? -30.500 -17.174 -9.905 1.00 68.88 103 PRO A C 1
ATOM 858 O O . PRO A 1 103 ? -30.934 -17.545 -8.813 1.00 68.88 103 PRO A O 1
ATOM 861 N N . LYS A 1 104 ? -31.159 -16.289 -10.669 1.00 58.69 104 LYS A N 1
ATOM 862 C CA . LYS A 1 104 ? -32.382 -15.551 -10.275 1.00 58.69 104 LYS A CA 1
ATOM 863 C C . LYS A 1 104 ? -33.522 -16.432 -9.727 1.00 58.69 104 LYS A C 1
ATOM 865 O O . LYS A 1 104 ? -34.444 -15.909 -9.105 1.00 58.69 104 LYS A O 1
ATOM 870 N N . SER A 1 105 ? -33.488 -17.748 -9.956 1.00 57.94 105 SER A N 1
ATOM 871 C CA . SER A 1 105 ? -34.449 -18.714 -9.413 1.00 57.94 105 SER A CA 1
ATOM 872 C C . SER A 1 105 ? -34.294 -18.971 -7.906 1.00 57.94 105 SER A C 1
ATOM 874 O O . SER A 1 105 ? -35.304 -19.223 -7.255 1.00 57.94 105 SER A O 1
ATOM 876 N N . LYS A 1 106 ? -33.086 -18.863 -7.327 1.00 56.16 106 LYS A N 1
ATOM 877 C CA . LYS A 1 106 ? -32.833 -19.128 -5.892 1.00 56.16 106 LYS A CA 1
ATOM 878 C C . LYS A 1 106 ? -33.062 -17.908 -4.988 1.00 56.16 106 LYS A C 1
ATOM 880 O O . LYS A 1 106 ? -33.566 -18.062 -3.878 1.00 56.16 106 LYS A O 1
ATOM 885 N N . LEU A 1 107 ? -32.825 -16.699 -5.501 1.00 54.84 107 LEU A N 1
ATOM 886 C CA . LEU A 1 107 ? -33.078 -15.430 -4.797 1.00 54.84 107 LEU A CA 1
ATOM 887 C C . LEU A 1 107 ? -34.557 -15.239 -4.408 1.00 54.84 107 LEU A C 1
ATOM 889 O O . LEU A 1 107 ? -34.859 -14.690 -3.351 1.00 54.84 107 LEU A O 1
ATOM 893 N N . LYS A 1 108 ? -35.498 -15.747 -5.220 1.00 55.03 108 LYS A N 1
ATOM 894 C CA . LYS A 1 108 ? -36.942 -15.685 -4.917 1.00 55.03 108 LYS A CA 1
ATOM 895 C C . LYS A 1 108 ? -37.347 -16.568 -3.733 1.00 55.03 108 LYS A C 1
ATOM 897 O O . LYS A 1 108 ? -38.299 -16.239 -3.034 1.00 55.03 108 LYS A O 1
ATOM 902 N N . HIS A 1 109 ? -36.634 -17.671 -3.505 1.00 48.84 109 HIS A N 1
ATOM 903 C CA . HIS A 1 109 ? -36.934 -18.592 -2.410 1.00 48.84 109 HIS A CA 1
ATOM 904 C C . HIS A 1 109 ? -36.432 -18.040 -1.066 1.00 48.84 109 HIS A C 1
ATOM 906 O O . HIS A 1 109 ? -37.133 -18.136 -0.066 1.00 48.84 109 HIS A O 1
ATOM 912 N N . PHE A 1 110 ? -35.278 -17.363 -1.053 1.00 48.06 110 PHE A N 1
ATOM 913 C CA . PHE A 1 110 ? -34.698 -16.791 0.168 1.00 48.06 110 PHE A CA 1
ATOM 914 C C . PHE A 1 110 ? -35.518 -15.613 0.732 1.00 48.06 110 PHE A C 1
ATOM 916 O O . PHE A 1 110 ? -35.770 -15.546 1.933 1.00 48.06 110 PHE A O 1
ATOM 923 N N . VAL A 1 111 ? -36.032 -14.731 -0.136 1.00 52.69 111 VAL A N 1
ATOM 924 C CA . VAL A 1 111 ? -36.880 -13.589 0.276 1.00 52.69 111 VAL A CA 1
ATOM 925 C C . VAL A 1 111 ? -38.246 -14.038 0.821 1.00 52.69 111 VAL A C 1
ATOM 927 O O . VAL A 1 111 ? -38.858 -13.322 1.611 1.00 52.69 111 VAL A O 1
ATOM 930 N N . SER A 1 112 ? -38.723 -15.229 0.446 1.00 47.75 112 SER A N 1
ATOM 931 C CA . SER A 1 112 ? -39.991 -15.774 0.949 1.00 47.75 112 SER A CA 1
ATOM 932 C C . SER A 1 112 ? -39.870 -16.428 2.330 1.00 47.75 112 SER A C 1
ATOM 934 O O . SER A 1 112 ? -40.876 -16.534 3.024 1.00 47.75 112 SER A O 1
ATOM 936 N N . VAL A 1 113 ? -38.671 -16.865 2.732 1.00 51.88 113 VAL A N 1
ATOM 937 C CA . VAL A 1 113 ? -38.441 -17.570 4.009 1.00 51.88 113 VAL A CA 1
ATOM 938 C C . VAL A 1 113 ? -38.172 -16.600 5.168 1.00 51.88 113 VAL A C 1
ATOM 940 O O . VAL A 1 113 ? -38.483 -16.921 6.305 1.00 51.88 113 VAL A O 1
ATOM 943 N N . MET A 1 114 ? -37.691 -15.380 4.902 1.00 46.19 114 MET A N 1
ATOM 944 C CA . MET A 1 114 ? -37.521 -14.324 5.923 1.00 46.19 114 MET A CA 1
ATOM 945 C C . MET A 1 114 ? -38.786 -13.479 6.185 1.00 46.19 114 MET A C 1
ATOM 947 O O . MET A 1 114 ? -38.706 -12.453 6.856 1.00 46.19 114 MET A O 1
ATOM 951 N N . LYS A 1 115 ? -39.945 -13.863 5.632 1.00 41.41 115 LYS A N 1
ATOM 952 C CA . LYS A 1 115 ? -41.212 -13.114 5.743 1.00 41.41 115 LYS A CA 1
ATOM 953 C C . LYS A 1 115 ? -42.284 -13.774 6.622 1.00 41.41 115 LYS A C 1
ATOM 955 O O . LYS A 1 115 ? -43.439 -13.364 6.542 1.00 41.41 115 LYS A O 1
ATOM 960 N N . PHE A 1 116 ? -41.911 -14.736 7.462 1.00 41.34 116 PHE A N 1
ATOM 961 C CA . PHE A 1 116 ? -42.783 -15.303 8.492 1.00 41.34 116 PHE A CA 1
ATOM 962 C C . PHE A 1 116 ? -42.173 -15.121 9.876 1.00 41.34 116 PHE A C 1
ATOM 964 O O . PHE A 1 116 ? -40.952 -15.367 10.003 1.00 41.34 116 PHE A O 1
#

Secondary structure (DSSP, 8-state):
-HHHHTSS-GGGHHHHHHHHHHHHHHSPPTTTSS-HHHHHHSS----HHHHHHHHHTT------HHHHHHHHHHHHHHHHHHHHHHHHHHHHHHHHHHHHHS-HHHHHHHHHHTT-

pLDDT: mean 73.94, std 12.33, range [41.34, 87.06]

Sequence (116 aa):
MIRKLSHESPTEWNRFVPAALFAYRNQVHSSTGFSPLFLLFGRAPRGPMQILRDIFLNKDFSGETAFQYHYVMDLHNRIRKGWRLAQDSVRDSVDESRLRHEPKSKLKHFVSVMKF